Protein AF-A0A4Y9ZVP7-F1 (afdb_monomer)

Structure (mmCIF, N/CA/C/O backbone):
data_AF-A0A4Y9ZVP7-F1
#
_entry.id   AF-A0A4Y9ZVP7-F1
#
loop_
_atom_site.group_PDB
_atom_site.id
_atom_site.type_symbol
_atom_site.label_atom_id
_atom_site.label_alt_id
_atom_site.label_comp_id
_atom_site.label_asym_id
_atom_site.label_entity_id
_atom_site.label_seq_id
_atom_site.pdbx_PDB_ins_code
_atom_site.Cartn_x
_atom_site.Cartn_y
_atom_site.Cartn_z
_atom_site.occupancy
_atom_site.B_iso_or_equiv
_atom_site.auth_seq_id
_atom_site.auth_comp_id
_atom_site.auth_asym_id
_atom_site.auth_atom_id
_atom_site.pdbx_PDB_model_num
ATOM 1 N N . MET A 1 1 ? 9.082 32.407 12.710 1.00 36.84 1 MET A N 1
ATOM 2 C CA . MET A 1 1 ? 9.724 31.891 11.484 1.00 36.84 1 MET A CA 1
ATOM 3 C C . MET A 1 1 ? 9.301 30.441 11.323 1.00 36.84 1 MET A C 1
ATOM 5 O O . MET A 1 1 ? 9.950 29.566 11.875 1.00 36.84 1 MET A O 1
ATOM 9 N N . ALA A 1 2 ? 8.145 30.217 10.692 1.00 35.19 2 ALA A N 1
ATOM 10 C CA . ALA A 1 2 ? 7.626 28.881 10.414 1.00 35.19 2 ALA A CA 1
ATOM 11 C C . ALA A 1 2 ? 8.332 28.326 9.170 1.00 35.19 2 ALA A C 1
ATOM 13 O O . ALA A 1 2 ? 8.502 29.028 8.174 1.00 35.19 2 ALA A O 1
ATOM 14 N N . THR A 1 3 ? 8.835 27.111 9.306 1.00 39.81 3 THR A N 1
ATOM 15 C CA . THR A 1 3 ? 9.887 26.501 8.500 1.00 39.81 3 THR A CA 1
ATOM 16 C C . THR A 1 3 ? 9.389 26.115 7.105 1.00 39.81 3 THR A C 1
ATOM 18 O O . THR A 1 3 ? 8.354 25.470 6.971 1.00 39.81 3 THR A O 1
ATOM 21 N N . LEU A 1 4 ? 10.182 26.430 6.076 1.00 36.28 4 LEU A N 1
ATOM 22 C CA . LEU A 1 4 ? 10.027 26.053 4.657 1.00 36.28 4 LEU A CA 1
ATOM 23 C C . LEU A 1 4 ? 9.957 24.528 4.381 1.00 36.28 4 LEU A C 1
ATOM 25 O O . LEU A 1 4 ? 9.963 24.115 3.228 1.00 36.28 4 LEU A O 1
ATOM 29 N N . LEU A 1 5 ? 9.892 23.685 5.415 1.00 39.38 5 LEU A N 1
ATOM 30 C CA . LEU A 1 5 ? 9.916 22.223 5.308 1.00 39.38 5 LEU A CA 1
ATOM 31 C C . LEU A 1 5 ? 8.523 21.579 5.211 1.00 39.38 5 LEU A C 1
ATOM 33 O O . LEU A 1 5 ? 8.430 20.444 4.761 1.00 39.38 5 LEU A O 1
ATOM 37 N N . ASN A 1 6 ? 7.441 22.294 5.544 1.00 40.91 6 ASN A N 1
ATOM 38 C CA . ASN A 1 6 ? 6.077 21.743 5.448 1.00 40.91 6 ASN A CA 1
ATOM 39 C C . ASN A 1 6 ? 5.524 21.664 4.011 1.00 40.91 6 ASN A C 1
ATOM 41 O O . ASN A 1 6 ? 4.442 21.125 3.815 1.00 40.91 6 ASN A O 1
ATOM 45 N N . PHE A 1 7 ? 6.244 22.186 3.013 1.00 40.81 7 PHE A N 1
ATOM 46 C CA . PHE A 1 7 ? 5.810 22.190 1.608 1.00 40.81 7 PHE A CA 1
ATOM 47 C C . PHE A 1 7 ? 6.447 21.079 0.753 1.00 40.81 7 PHE A C 1
ATOM 49 O O . PHE A 1 7 ? 6.159 21.001 -0.435 1.00 40.81 7 PHE A O 1
ATOM 56 N N . LEU A 1 8 ? 7.316 20.232 1.323 1.00 49.78 8 LEU A N 1
ATOM 57 C CA . LEU A 1 8 ? 8.067 19.211 0.568 1.00 49.78 8 LEU A CA 1
ATOM 58 C C . LEU A 1 8 ? 7.597 17.771 0.804 1.00 49.78 8 LEU A C 1
ATOM 60 O O . LEU A 1 8 ? 8.066 16.861 0.124 1.00 49.78 8 LEU A O 1
ATOM 64 N N . THR A 1 9 ? 6.688 17.536 1.748 1.00 57.91 9 THR A N 1
ATOM 65 C CA . THR A 1 9 ? 6.109 16.206 1.961 1.00 57.91 9 THR A CA 1
ATOM 66 C C . THR A 1 9 ? 4.795 16.101 1.196 1.00 57.91 9 THR A C 1
ATOM 68 O O . THR A 1 9 ? 3.891 16.886 1.495 1.00 57.91 9 THR A O 1
ATOM 71 N N . PRO A 1 10 ? 4.659 15.147 0.254 1.00 70.44 10 PRO A N 1
ATOM 72 C CA . PRO A 1 10 ? 3.378 14.869 -0.375 1.00 70.44 10 PRO A CA 1
ATOM 73 C C . PRO A 1 10 ? 2.322 14.609 0.696 1.00 70.44 10 PRO A C 1
ATOM 75 O O . PRO A 1 10 ? 2.587 13.935 1.698 1.00 70.44 10 PRO A O 1
ATOM 78 N N . SER A 1 11 ? 1.125 15.130 0.473 1.00 84.62 11 SER A N 1
ATOM 79 C CA . SER A 1 11 ? -0.034 14.802 1.288 1.00 84.62 11 SER A CA 1
ATOM 80 C C . SER A 1 11 ? -0.307 13.296 1.251 1.00 84.62 11 SER A C 1
ATOM 82 O O . SER A 1 11 ? 0.066 12.578 0.317 1.00 84.62 11 SER A O 1
ATOM 84 N N . LEU A 1 12 ? -1.010 12.801 2.268 1.00 84.38 12 LEU A N 1
ATOM 85 C CA . LEU A 1 12 ? -1.449 11.409 2.313 1.00 84.38 12 LEU A CA 1
ATOM 86 C C . LEU A 1 12 ? -2.227 11.013 1.044 1.00 84.38 12 LEU A C 1
ATOM 88 O O . LEU A 1 12 ? -1.983 9.946 0.483 1.00 84.38 12 LEU A O 1
ATOM 92 N N . GLN A 1 13 ? -3.106 11.894 0.558 1.00 86.12 13 GLN A N 1
ATOM 93 C CA . GLN A 1 13 ? -3.912 11.628 -0.633 1.00 86.12 13 GLN A CA 1
ATOM 94 C C . GLN A 1 13 ? -3.065 11.518 -1.903 1.00 86.12 13 GLN A C 1
ATOM 96 O O . GLN A 1 13 ? -3.337 10.674 -2.761 1.00 86.12 13 GLN A O 1
ATOM 101 N N . GLU A 1 14 ? -2.027 12.345 -2.032 1.00 86.69 14 GLU A N 1
ATOM 102 C CA . GLU A 1 14 ? -1.085 12.259 -3.149 1.00 86.69 14 GLU A CA 1
ATOM 103 C C . GLU A 1 14 ? -0.312 10.939 -3.111 1.00 86.69 14 GLU A C 1
ATOM 105 O O . GLU A 1 14 ? -0.176 10.284 -4.144 1.00 86.69 14 GLU A O 1
ATOM 110 N N . ASN A 1 15 ? 0.116 10.492 -1.926 1.00 90.31 15 ASN A N 1
ATOM 111 C CA . ASN A 1 15 ? 0.791 9.204 -1.767 1.00 90.31 15 ASN A CA 1
ATOM 112 C C . ASN A 1 15 ? -0.121 8.017 -2.101 1.00 90.31 15 ASN A C 1
ATOM 114 O O . ASN A 1 15 ? 0.313 7.109 -2.808 1.00 90.31 15 ASN A O 1
ATOM 118 N N . LEU A 1 16 ? -1.383 8.028 -1.658 1.00 91.06 16 LEU A N 1
ATOM 119 C CA . LEU A 1 16 ? -2.369 6.998 -2.010 1.00 91.06 16 LEU A CA 1
ATOM 120 C C . LEU A 1 16 ? -2.634 6.971 -3.523 1.00 91.06 16 LEU A C 1
ATOM 122 O O . LEU A 1 16 ? -2.616 5.905 -4.141 1.00 91.06 16 LEU A O 1
ATOM 126 N N . SER A 1 17 ? -2.805 8.143 -4.139 1.00 90.88 17 SER A N 1
ATOM 127 C CA . SER A 1 17 ? -3.043 8.272 -5.583 1.00 90.88 17 SER A CA 1
ATOM 128 C C . SER A 1 17 ? -1.855 7.760 -6.399 1.00 90.88 17 SER A C 1
ATOM 130 O O . SER A 1 17 ? -2.027 6.971 -7.332 1.00 90.88 17 SER A O 1
ATOM 132 N N . LEU A 1 18 ? -0.638 8.154 -6.014 1.00 92.38 18 LEU A N 1
ATOM 133 C CA . LEU A 1 18 ? 0.590 7.677 -6.637 1.00 92.38 18 LEU A CA 1
ATOM 134 C C . LEU A 1 18 ? 0.753 6.166 -6.460 1.00 92.38 18 LEU A C 1
ATOM 136 O O . LEU A 1 18 ? 1.080 5.470 -7.420 1.00 92.38 18 LEU A O 1
ATOM 140 N N . LEU A 1 19 ? 0.513 5.645 -5.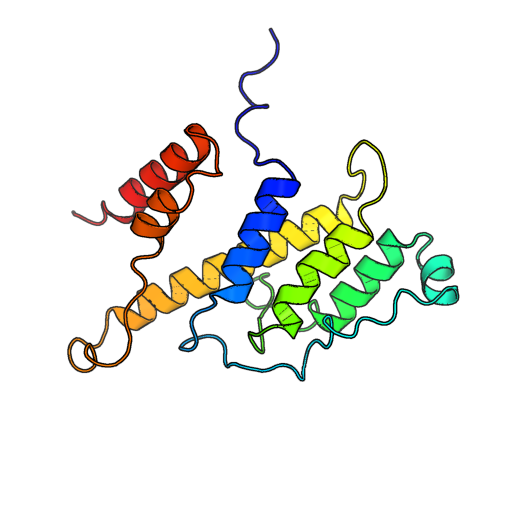257 1.00 95.31 19 LEU A N 1
ATOM 141 C CA . LEU A 1 19 ? 0.620 4.217 -4.992 1.00 95.31 19 LEU A CA 1
ATOM 142 C C . LEU A 1 19 ? -0.351 3.426 -5.874 1.00 95.31 19 LEU A C 1
ATOM 144 O O . LEU A 1 19 ? 0.058 2.470 -6.533 1.00 95.31 19 LEU A O 1
ATOM 148 N N . LYS A 1 20 ? -1.611 3.864 -5.964 1.00 95.94 20 LYS A N 1
ATOM 149 C CA . LYS A 1 20 ? -2.622 3.242 -6.830 1.00 95.94 20 LYS A CA 1
ATOM 150 C C . LYS A 1 20 ? -2.189 3.236 -8.292 1.00 95.94 20 LYS A C 1
ATOM 152 O O . LYS A 1 20 ? -2.337 2.214 -8.969 1.00 95.94 20 LYS A O 1
ATOM 157 N N . TYR A 1 21 ? -1.624 4.346 -8.768 1.00 93.62 21 TYR A N 1
ATOM 158 C CA . TYR A 1 21 ? -1.081 4.449 -10.120 1.00 93.62 21 TYR A CA 1
ATOM 159 C C . TYR A 1 21 ? 0.066 3.457 -10.351 1.00 93.62 21 TYR A C 1
ATOM 161 O O . TYR A 1 21 ? 0.018 2.693 -11.316 1.00 93.62 21 TYR A O 1
ATOM 169 N N . LEU A 1 22 ? 1.063 3.416 -9.461 1.00 94.50 22 LEU A N 1
ATOM 170 C CA . LEU A 1 22 ? 2.221 2.532 -9.605 1.00 94.50 22 LEU A CA 1
ATOM 171 C C . LEU A 1 22 ? 1.820 1.052 -9.577 1.00 94.50 22 LEU A C 1
ATOM 173 O O . LEU A 1 22 ? 2.236 0.299 -10.455 1.00 94.50 22 LEU A O 1
ATOM 177 N N . LEU A 1 23 ? 0.975 0.641 -8.624 1.00 95.69 23 LEU A N 1
ATOM 178 C CA . LEU A 1 23 ? 0.519 -0.750 -8.508 1.00 95.69 23 LEU A CA 1
ATOM 179 C C . LEU A 1 23 ? -0.295 -1.208 -9.726 1.00 95.69 23 LEU A C 1
ATOM 181 O O . LEU A 1 23 ? -0.201 -2.366 -10.129 1.00 95.69 23 LEU A O 1
ATOM 185 N N . SER A 1 24 ? -1.046 -0.296 -10.349 1.00 93.75 24 SER A N 1
ATOM 186 C CA . SER A 1 24 ? -1.830 -0.586 -11.559 1.00 93.75 24 SER A CA 1
ATOM 187 C C . SER A 1 24 ? -0.985 -0.683 -12.832 1.00 93.75 24 SER A C 1
ATOM 189 O O . SER A 1 24 ? -1.486 -1.147 -13.853 1.00 93.75 24 SER A O 1
ATOM 191 N N . ASN A 1 25 ? 0.271 -0.232 -12.788 1.00 92.94 25 ASN A N 1
ATOM 192 C CA . ASN A 1 25 ? 1.152 -0.134 -13.953 1.00 92.94 25 ASN A CA 1
ATOM 193 C C . ASN A 1 25 ? 2.470 -0.899 -13.771 1.00 92.94 25 ASN A C 1
ATOM 195 O O . ASN A 1 25 ? 3.436 -0.627 -14.487 1.00 92.94 25 ASN A O 1
ATOM 199 N N . LEU A 1 26 ? 2.536 -1.842 -12.822 1.00 90.75 26 LEU A N 1
ATOM 200 C CA . LEU A 1 26 ? 3.758 -2.603 -12.581 1.00 90.75 26 LEU A CA 1
ATOM 201 C C . LEU A 1 26 ? 4.240 -3.297 -13.877 1.00 90.75 26 LEU A C 1
ATOM 203 O O . LEU A 1 26 ? 3.447 -3.867 -14.629 1.00 90.75 26 LEU A O 1
ATOM 207 N N . PRO A 1 27 ? 5.549 -3.301 -14.170 1.00 89.00 27 PRO A N 1
ATOM 208 C CA . PRO A 1 27 ? 6.089 -3.964 -15.351 1.00 89.00 27 PRO A CA 1
ATOM 209 C C . PRO A 1 27 ? 5.824 -5.479 -15.344 1.00 89.00 27 PRO A C 1
ATOM 211 O O . PRO A 1 27 ? 6.323 -6.206 -14.482 1.00 89.00 27 PRO A O 1
ATOM 214 N N . LEU A 1 28 ? 5.106 -5.976 -16.360 1.00 88.25 28 LEU A N 1
ATOM 215 C CA . LEU A 1 28 ? 4.832 -7.413 -16.562 1.00 88.25 28 LEU A CA 1
ATOM 216 C C . LEU A 1 28 ? 6.101 -8.263 -16.725 1.00 88.25 28 LEU A C 1
ATOM 218 O O . LEU A 1 28 ? 6.069 -9.471 -16.512 1.00 88.25 28 LEU A O 1
ATOM 222 N N . SER A 1 29 ? 7.216 -7.637 -17.104 1.00 85.94 29 SER A N 1
ATOM 223 C CA . SER A 1 29 ? 8.527 -8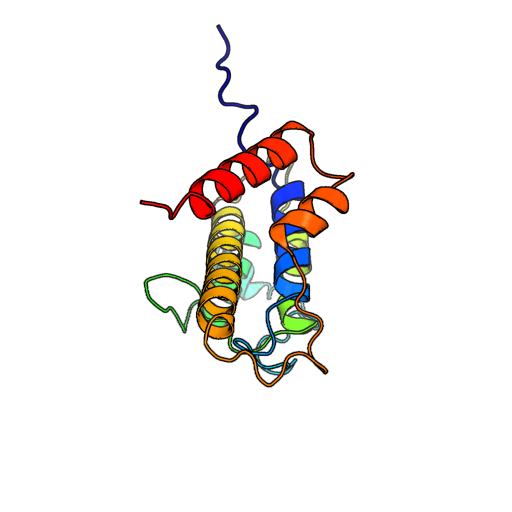.280 -17.209 1.00 85.94 29 SER A CA 1
ATOM 224 C C . SER A 1 29 ? 9.147 -8.631 -15.853 1.00 85.94 29 SER A C 1
ATOM 226 O O . SER A 1 29 ? 10.073 -9.438 -15.811 1.00 85.94 29 SER A O 1
ATOM 228 N N . VAL A 1 30 ? 8.667 -8.028 -14.761 1.00 88.31 30 VAL A N 1
ATOM 229 C CA . VAL A 1 30 ? 9.197 -8.231 -13.404 1.00 88.31 30 VAL A CA 1
ATOM 230 C C . VAL A 1 30 ? 8.166 -8.902 -12.506 1.00 88.31 30 VAL A C 1
ATOM 232 O O . VAL A 1 30 ? 8.511 -9.836 -11.787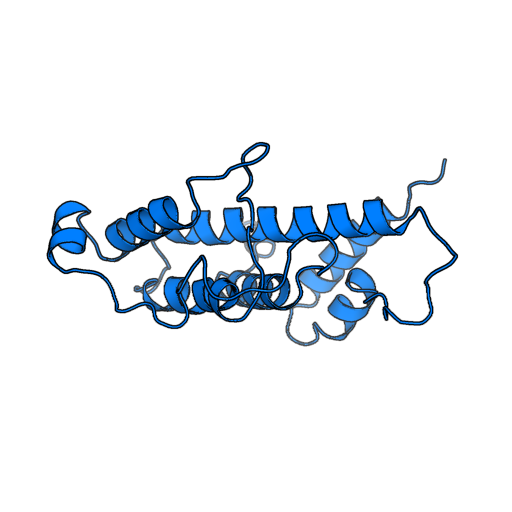 1.00 88.31 30 VAL A O 1
ATOM 235 N N . VAL A 1 31 ? 6.909 -8.451 -12.559 1.00 91.00 31 VAL A N 1
ATOM 236 C CA . VAL A 1 31 ? 5.821 -8.977 -11.727 1.00 91.00 31 VAL A CA 1
ATOM 237 C C . VAL A 1 31 ? 4.748 -9.589 -12.630 1.00 91.00 31 VAL A C 1
ATOM 239 O O . VAL A 1 31 ? 4.184 -8.874 -13.463 1.00 91.00 31 VAL A O 1
ATOM 242 N N . PRO A 1 32 ? 4.432 -10.888 -12.493 1.00 91.88 32 PRO A N 1
ATOM 243 C CA . PRO A 1 32 ? 3.435 -11.537 -13.336 1.00 91.88 32 PRO A CA 1
ATOM 244 C C . PRO A 1 32 ? 2.024 -11.023 -13.029 1.00 91.88 32 PRO A C 1
ATOM 246 O O . PRO A 1 32 ? 1.713 -10.664 -11.896 1.00 91.88 32 PRO A O 1
ATOM 249 N N . ASN A 1 33 ? 1.144 -11.016 -14.030 1.00 90.19 33 ASN A N 1
ATOM 250 C CA . ASN A 1 33 ? -0.268 -10.690 -13.822 1.00 90.19 33 ASN A CA 1
ATOM 251 C C . ASN A 1 33 ? -0.989 -11.814 -13.056 1.00 90.19 33 ASN A C 1
ATOM 253 O O . ASN A 1 33 ? -0.806 -12.992 -13.373 1.00 90.19 33 ASN A O 1
ATOM 257 N N . GLY A 1 34 ? -1.835 -11.453 -12.095 1.00 84.62 34 GLY A N 1
ATOM 258 C CA . GLY A 1 34 ? -2.574 -12.380 -11.248 1.00 84.62 34 GLY A CA 1
ATOM 259 C C . GLY A 1 34 ? -3.640 -11.696 -10.385 1.00 84.62 34 GLY A C 1
ATOM 260 O O . GLY A 1 34 ? -3.784 -10.476 -10.359 1.00 84.62 34 GLY A O 1
ATOM 261 N N . ALA A 1 35 ? -4.449 -12.507 -9.708 1.00 78.81 35 ALA A N 1
ATOM 262 C CA . ALA A 1 35 ? -5.494 -12.024 -8.799 1.00 78.81 35 ALA A CA 1
ATOM 263 C C . ALA A 1 35 ? -5.820 -13.025 -7.675 1.00 78.81 35 ALA A C 1
ATOM 265 O O . ALA A 1 35 ? -6.891 -12.950 -7.076 1.00 78.81 35 ALA A O 1
ATOM 266 N N . LYS A 1 36 ? -4.949 -14.014 -7.444 1.00 84.31 36 LYS A N 1
ATOM 267 C CA . LYS A 1 36 ? -5.239 -15.163 -6.570 1.00 84.31 36 LYS A CA 1
ATOM 268 C C . LYS A 1 36 ? -4.495 -15.119 -5.241 1.00 84.31 36 LYS A C 1
ATOM 270 O O . LYS A 1 36 ? -4.845 -15.878 -4.346 1.00 84.31 36 LYS A O 1
ATOM 275 N N . ILE A 1 37 ? -3.451 -14.304 -5.131 1.00 88.25 37 ILE A N 1
ATOM 276 C CA . ILE A 1 37 ? -2.548 -14.306 -3.979 1.00 88.25 37 ILE A CA 1
ATOM 277 C C . ILE A 1 37 ? -3.076 -13.392 -2.877 1.00 88.25 37 ILE A C 1
ATOM 279 O O . ILE A 1 37 ? -3.045 -13.777 -1.712 1.00 88.25 37 ILE A O 1
ATOM 283 N N . TYR A 1 38 ? -3.532 -12.189 -3.232 1.00 89.50 38 TYR A N 1
ATOM 284 C CA . TYR A 1 38 ? -3.795 -11.142 -2.239 1.00 89.50 38 TYR A CA 1
ATOM 285 C C . TYR A 1 38 ? -5.265 -10.975 -1.846 1.00 89.50 38 TYR A C 1
ATOM 287 O O . TYR A 1 38 ? -5.556 -10.553 -0.736 1.00 89.50 38 TYR A O 1
ATOM 295 N N . CYS A 1 39 ? -6.197 -11.258 -2.754 1.00 88.69 39 CYS A N 1
ATOM 296 C CA . CYS A 1 39 ? -7.649 -11.144 -2.563 1.00 88.69 39 CYS A CA 1
ATOM 297 C C . CYS A 1 39 ? -8.206 -9.814 -1.983 1.00 88.69 39 CYS A C 1
ATOM 299 O O . CYS A 1 39 ? -9.391 -9.769 -1.666 1.00 88.69 39 CYS A O 1
ATOM 301 N N . PHE A 1 40 ? -7.451 -8.702 -1.915 1.00 93.75 40 PHE A N 1
ATOM 302 C CA . PHE A 1 40 ? -7.953 -7.417 -1.373 1.00 93.75 40 PHE A CA 1
ATOM 303 C C . PHE A 1 40 ? -9.198 -6.861 -2.088 1.00 93.75 40 PHE A C 1
ATOM 305 O O . PHE A 1 40 ? -10.008 -6.170 -1.478 1.00 93.75 40 PHE A O 1
ATOM 312 N N . HIS A 1 41 ? -9.406 -7.189 -3.365 1.00 89.25 41 HIS A N 1
ATOM 313 C CA . HIS A 1 41 ? -10.621 -6.814 -4.104 1.00 89.25 41 HIS A CA 1
ATOM 314 C C . HIS A 1 41 ? -11.911 -7.433 -3.523 1.00 89.25 41 HIS A C 1
ATOM 316 O O . HIS A 1 41 ? -13.008 -6.959 -3.810 1.00 89.25 41 HIS A O 1
ATOM 322 N N . GLN A 1 42 ? -11.776 -8.484 -2.712 1.00 90.56 42 GLN A N 1
ATOM 323 C CA . GLN A 1 42 ? -12.842 -9.163 -1.976 1.00 90.56 42 GLN A CA 1
ATOM 324 C C . GLN A 1 42 ? -12.635 -9.050 -0.460 1.00 90.56 42 GLN A C 1
ATOM 326 O O . GLN A 1 42 ? -13.148 -9.883 0.282 1.00 90.56 42 GLN A O 1
ATOM 331 N N . PHE A 1 43 ? -11.870 -8.055 0.010 1.00 92.94 43 PHE A N 1
ATOM 332 C CA . PHE A 1 43 ? -11.563 -7.905 1.430 1.00 92.94 43 PHE A CA 1
ATOM 333 C C . PHE A 1 43 ? -12.866 -7.812 2.247 1.00 92.94 43 PHE A C 1
ATOM 335 O O . PHE A 1 43 ? -13.612 -6.840 2.077 1.00 92.94 43 PHE A O 1
ATOM 342 N N . PRO A 1 44 ? -13.166 -8.809 3.103 1.00 91.50 44 PRO A N 1
ATOM 343 C CA . PRO A 1 44 ? -14.486 -8.948 3.721 1.00 91.50 44 PRO A CA 1
ATOM 344 C C . PRO A 1 44 ? -14.747 -7.899 4.805 1.00 91.50 44 PRO A C 1
ATOM 346 O O . PRO A 1 44 ? -15.890 -7.705 5.209 1.00 91.50 44 PRO A O 1
ATOM 349 N N . GLY A 1 45 ? -13.699 -7.211 5.253 1.00 93.00 45 GLY A N 1
ATOM 350 C CA . GLY A 1 45 ? -13.713 -6.382 6.445 1.00 93.00 45 GLY A CA 1
ATOM 351 C C . GLY A 1 45 ? -12.751 -6.938 7.489 1.00 93.00 45 GLY A C 1
ATOM 352 O O . GLY A 1 45 ? -12.062 -7.924 7.234 1.00 93.00 45 GLY A O 1
ATOM 353 N N . LEU A 1 46 ? -12.695 -6.284 8.644 1.00 94.44 46 LEU A N 1
ATOM 354 C CA . LEU A 1 46 ? -11.941 -6.767 9.795 1.00 94.44 46 LEU A CA 1
ATOM 355 C C . LEU A 1 46 ? -12.864 -7.561 10.716 1.00 94.44 46 LEU A C 1
ATOM 357 O O . LEU A 1 46 ? -14.010 -7.169 10.942 1.00 94.44 46 LEU A O 1
ATOM 361 N N . ASP A 1 47 ? -12.354 -8.673 11.232 1.00 94.56 47 ASP A N 1
ATOM 362 C CA . ASP A 1 47 ? -13.047 -9.467 12.240 1.00 94.56 47 ASP A CA 1
ATOM 363 C C . ASP A 1 47 ? -13.063 -8.738 13.596 1.00 94.56 47 ASP A C 1
ATOM 365 O O . ASP A 1 47 ? -12.084 -8.094 13.973 1.00 94.56 47 ASP A O 1
ATOM 369 N N . ALA A 1 48 ? -14.176 -8.820 14.328 1.00 95.56 48 ALA A N 1
ATOM 370 C CA . ALA A 1 48 ? -14.349 -8.084 15.579 1.00 95.56 48 ALA A CA 1
ATOM 371 C C . ALA A 1 48 ? -13.411 -8.572 16.697 1.00 95.56 48 ALA A C 1
ATOM 373 O O . ALA A 1 48 ? -12.913 -7.741 17.457 1.00 95.56 48 ALA A O 1
ATOM 374 N N . GLU A 1 49 ? -13.133 -9.878 16.772 1.00 96.19 49 GLU A N 1
ATOM 375 C CA . GLU A 1 49 ? -12.178 -10.433 17.739 1.00 96.19 49 GLU A CA 1
ATOM 376 C C . GLU A 1 49 ? -10.763 -9.966 17.387 1.00 96.19 49 GLU A C 1
ATOM 378 O O . GLU A 1 49 ? -10.018 -9.522 18.255 1.00 96.19 49 GLU A O 1
ATOM 383 N N . LEU A 1 50 ? -10.421 -9.933 16.093 1.00 94.31 50 LEU A N 1
ATOM 384 C CA . LEU A 1 50 ? -9.129 -9.408 15.642 1.00 94.31 50 LEU A CA 1
ATOM 385 C C . LEU A 1 50 ? -8.951 -7.920 15.991 1.00 94.31 50 LEU A C 1
ATOM 387 O O . LEU A 1 50 ? -7.855 -7.499 16.370 1.00 94.31 50 LEU A O 1
ATOM 391 N N . VAL A 1 51 ? -10.012 -7.118 15.861 1.00 94.81 51 VAL A N 1
ATOM 392 C CA . VAL A 1 51 ? -10.023 -5.700 16.259 1.00 94.81 51 VAL A CA 1
ATOM 393 C C . VAL A 1 51 ? -9.808 -5.548 17.763 1.00 94.81 51 VAL A C 1
ATOM 395 O O . VAL A 1 51 ? -9.029 -4.682 18.166 1.00 94.81 51 VAL A O 1
ATOM 398 N N . GLU A 1 52 ? -10.449 -6.383 18.580 1.00 94.94 52 GLU A N 1
ATOM 399 C CA . GLU A 1 52 ? -10.271 -6.400 20.035 1.00 94.94 52 GLU A CA 1
ATOM 400 C C . GLU A 1 52 ? -8.837 -6.798 20.421 1.00 94.94 52 GLU A C 1
ATOM 402 O O . GLU A 1 52 ? -8.166 -6.049 21.135 1.00 94.94 52 GLU A O 1
ATOM 407 N N . ASP A 1 53 ? -8.324 -7.896 19.861 1.00 96.44 53 ASP A N 1
ATOM 408 C CA . ASP A 1 53 ? -6.980 -8.425 20.126 1.00 96.44 53 ASP A CA 1
ATOM 409 C C . ASP A 1 53 ? -5.865 -7.440 19.744 1.00 96.44 53 ASP A C 1
ATOM 411 O O . ASP A 1 53 ? -4.818 -7.376 20.394 1.00 96.44 53 ASP A O 1
ATOM 415 N N . ASN A 1 54 ? -6.082 -6.647 18.691 1.00 91.81 54 ASN A N 1
ATOM 416 C CA . ASN A 1 54 ? -5.125 -5.644 18.216 1.00 91.81 54 ASN A CA 1
ATOM 417 C C . ASN A 1 54 ? -5.448 -4.221 18.710 1.00 91.81 54 ASN A C 1
ATOM 419 O O . ASN A 1 54 ? -4.775 -3.259 18.323 1.00 91.81 54 ASN A O 1
ATOM 423 N N . GLY A 1 55 ? -6.475 -4.070 19.551 1.00 90.38 55 GLY A N 1
ATOM 424 C CA . GLY A 1 55 ? -6.878 -2.826 20.208 1.00 90.38 55 GLY A CA 1
ATOM 425 C C . GLY A 1 55 ? -7.453 -1.732 19.299 1.00 90.38 55 GLY A C 1
ATOM 426 O O . GLY A 1 55 ? -7.776 -0.653 19.794 1.00 90.38 55 GLY A O 1
ATOM 427 N N . SER A 1 56 ? -7.549 -1.953 17.983 1.00 90.56 56 SER A N 1
ATOM 428 C CA . SER A 1 56 ? -8.133 -1.016 17.011 1.00 90.56 56 SER A CA 1
ATOM 429 C C . SER A 1 56 ? -8.297 -1.655 15.628 1.00 90.56 56 SER A C 1
ATOM 431 O O . SER A 1 56 ? -7.571 -2.584 15.275 1.00 90.56 56 SER A O 1
ATOM 433 N N . GLU A 1 57 ? -9.174 -1.088 14.790 1.00 91.75 57 GLU A N 1
ATOM 434 C CA . GLU A 1 57 ? -9.283 -1.457 13.365 1.00 91.75 57 GLU A CA 1
ATOM 435 C C . GLU A 1 57 ? -7.952 -1.271 12.626 1.00 91.75 57 GLU A C 1
ATOM 437 O O . GLU A 1 57 ? -7.552 -2.063 11.780 1.00 91.75 57 GLU A O 1
ATOM 442 N N . MET A 1 58 ? -7.215 -0.237 13.009 1.00 90.00 58 MET A N 1
ATOM 443 C CA . MET A 1 58 ? -5.911 0.102 12.464 1.00 90.00 58 MET A CA 1
ATOM 444 C C . MET A 1 58 ? -4.844 -0.947 12.802 1.00 90.00 58 MET A C 1
ATOM 446 O O . MET A 1 58 ? -4.070 -1.349 11.933 1.00 90.00 58 MET A O 1
ATOM 450 N N . GLY A 1 59 ? -4.820 -1.408 14.054 1.00 91.62 59 GLY A N 1
ATOM 451 C CA . GLY A 1 59 ? -3.957 -2.497 14.508 1.00 91.62 59 GLY A CA 1
ATOM 452 C C . GLY A 1 59 ? -4.312 -3.822 13.835 1.00 91.62 59 GLY A C 1
ATOM 453 O O . GLY A 1 59 ? -3.418 -4.520 13.357 1.00 91.62 59 GLY A O 1
ATOM 454 N N . ALA A 1 60 ? -5.606 -4.127 13.719 1.00 94.38 60 ALA A N 1
ATOM 455 C CA . ALA A 1 60 ? -6.088 -5.323 13.035 1.00 94.38 60 ALA A CA 1
ATOM 456 C C . ALA A 1 60 ? -5.740 -5.314 11.539 1.00 94.38 60 ALA A C 1
ATOM 458 O O . ALA A 1 60 ? -5.232 -6.307 11.023 1.00 94.38 60 ALA A O 1
ATOM 459 N N . LEU A 1 61 ? -5.904 -4.183 10.842 1.00 95.38 61 LEU A N 1
ATOM 460 C CA . LEU A 1 61 ? -5.466 -4.078 9.450 1.00 95.38 61 LEU A CA 1
ATOM 461 C C . LEU A 1 61 ? -3.943 -4.197 9.322 1.00 95.38 61 LEU A C 1
ATOM 463 O O . LEU A 1 61 ? -3.462 -4.857 8.406 1.00 95.38 61 LEU A O 1
ATOM 467 N N . ASN A 1 62 ? -3.168 -3.600 10.231 1.00 94.62 62 ASN A N 1
ATOM 468 C CA . ASN A 1 62 ? -1.716 -3.784 10.243 1.00 94.62 62 ASN A CA 1
ATOM 469 C C . ASN A 1 62 ? -1.335 -5.271 10.366 1.00 94.62 62 ASN A C 1
ATOM 471 O O . ASN A 1 62 ? -0.426 -5.719 9.668 1.00 94.62 62 ASN A O 1
ATOM 475 N N . HIS A 1 63 ? -2.041 -6.033 11.207 1.00 95.12 63 HIS A N 1
ATOM 476 C CA . HIS A 1 63 ? -1.855 -7.479 11.317 1.00 95.12 63 HIS A CA 1
ATOM 477 C C . HIS A 1 63 ? -2.161 -8.198 9.994 1.00 95.12 63 HIS A C 1
ATOM 479 O O . HIS A 1 63 ? -1.320 -8.947 9.499 1.00 95.12 63 HIS A O 1
ATOM 485 N N . GLU A 1 64 ? -3.315 -7.929 9.378 1.00 95.81 64 GLU A N 1
ATOM 486 C CA . GLU A 1 64 ? -3.697 -8.509 8.080 1.00 95.81 64 GLU A CA 1
ATOM 487 C C . GLU A 1 64 ? -2.674 -8.202 6.975 1.00 95.81 64 GLU A C 1
ATOM 489 O O . GLU A 1 64 ? -2.256 -9.089 6.228 1.00 95.81 64 GLU A O 1
ATOM 494 N N . LEU A 1 65 ? -2.202 -6.955 6.890 1.00 95.75 65 LEU A N 1
ATOM 495 C CA . LEU A 1 65 ? -1.179 -6.559 5.920 1.00 95.75 65 LEU A CA 1
ATOM 496 C C . LEU A 1 65 ? 0.142 -7.301 6.158 1.00 95.75 65 LEU A C 1
ATOM 498 O O . LEU A 1 65 ? 0.759 -7.761 5.196 1.00 95.75 65 LEU A O 1
ATOM 502 N N . GLU A 1 66 ? 0.555 -7.500 7.410 1.00 95.31 66 GLU A N 1
ATOM 503 C CA . GLU A 1 66 ? 1.747 -8.293 7.731 1.00 95.31 66 GLU A CA 1
ATOM 504 C C . GLU A 1 66 ? 1.571 -9.764 7.315 1.00 95.31 66 GLU A C 1
ATOM 506 O O . GLU A 1 66 ? 2.469 -10.362 6.717 1.00 95.31 66 GLU A O 1
ATOM 511 N N . VAL A 1 67 ? 0.386 -10.340 7.539 1.00 93.69 67 VAL A N 1
ATOM 512 C CA . VAL A 1 67 ? 0.061 -11.714 7.131 1.00 93.69 67 VAL A CA 1
ATOM 513 C C . VAL A 1 67 ? 0.105 -11.883 5.611 1.00 93.69 67 VAL A C 1
ATOM 515 O O . VAL A 1 67 ? 0.628 -12.896 5.130 1.00 93.69 67 VAL A O 1
ATOM 518 N N . ILE A 1 68 ? -0.432 -10.919 4.859 1.00 93.75 68 ILE A N 1
ATOM 519 C CA . ILE A 1 68 ? -0.610 -11.008 3.403 1.00 93.75 68 ILE A CA 1
ATOM 520 C C . ILE A 1 68 ? 0.654 -10.578 2.633 1.00 93.75 68 ILE A C 1
ATOM 522 O O . ILE A 1 68 ? 1.026 -11.220 1.641 1.00 93.75 68 ILE A O 1
ATOM 526 N N . LEU A 1 69 ? 1.310 -9.501 3.076 1.00 94.44 69 LEU A N 1
ATOM 527 C CA . LEU A 1 69 ? 2.407 -8.816 2.376 1.00 94.44 69 LEU A CA 1
ATOM 528 C C . LEU A 1 69 ? 3.745 -8.868 3.124 1.00 94.44 69 LEU A C 1
ATOM 530 O O . LEU A 1 69 ? 4.788 -8.739 2.489 1.00 94.44 69 LEU A O 1
ATOM 534 N N . GLY A 1 70 ? 3.741 -9.054 4.445 1.00 88.81 70 GLY A N 1
ATOM 535 C CA . GLY A 1 70 ? 4.949 -8.983 5.278 1.00 88.81 70 GLY A CA 1
ATOM 536 C C . GLY A 1 70 ? 5.866 -10.207 5.200 1.00 88.81 70 GLY A C 1
ATOM 537 O O . GLY A 1 70 ? 7.050 -10.099 5.517 1.00 88.81 70 GLY A O 1
ATOM 538 N N . ARG A 1 71 ? 5.354 -11.357 4.736 1.00 85.75 71 ARG A N 1
ATOM 539 C CA . ARG A 1 71 ? 6.086 -12.641 4.736 1.00 85.75 71 ARG A CA 1
ATOM 540 C C . ARG A 1 71 ? 7.322 -12.657 3.840 1.00 85.75 71 ARG A C 1
ATOM 542 O O . ARG A 1 71 ? 8.344 -13.214 4.227 1.00 85.75 71 ARG A O 1
ATOM 549 N N . ASP A 1 72 ? 7.214 -12.065 2.655 1.00 86.81 72 ASP A N 1
ATOM 550 C CA . ASP A 1 72 ? 8.262 -12.099 1.641 1.00 86.81 72 ASP A CA 1
ATOM 551 C C . ASP A 1 72 ? 8.868 -10.698 1.504 1.00 86.81 72 ASP A C 1
ATOM 553 O O . ASP A 1 72 ? 8.263 -9.793 0.920 1.00 86.81 72 ASP A O 1
ATOM 557 N N . ARG A 1 73 ? 10.075 -10.517 2.053 1.00 91.38 73 ARG A N 1
ATOM 558 C CA . ARG A 1 73 ? 10.858 -9.285 1.907 1.00 91.38 73 ARG A CA 1
ATOM 559 C C . ARG A 1 73 ? 12.199 -9.562 1.239 1.00 91.38 73 ARG A C 1
ATOM 561 O O . ARG A 1 73 ? 12.904 -10.490 1.624 1.00 91.38 73 ARG A O 1
ATOM 568 N N . ASP A 1 74 ? 12.569 -8.720 0.279 1.00 89.31 74 ASP A N 1
ATOM 569 C CA . ASP A 1 74 ? 13.888 -8.718 -0.357 1.00 89.31 74 ASP A CA 1
ATOM 570 C C . ASP A 1 74 ? 14.584 -7.398 -0.036 1.00 89.31 74 ASP A C 1
ATOM 572 O O . ASP A 1 74 ? 14.074 -6.319 -0.333 1.00 89.31 74 ASP A O 1
ATOM 576 N N . THR A 1 75 ? 15.740 -7.480 0.627 1.00 89.62 75 THR A N 1
ATOM 577 C CA . THR A 1 75 ? 16.523 -6.304 1.043 1.00 89.62 75 THR A CA 1
ATOM 578 C C . THR A 1 75 ? 15.676 -5.283 1.834 1.00 89.62 75 THR A C 1
ATOM 580 O O . THR A 1 75 ? 15.846 -4.073 1.735 1.00 89.62 75 THR A O 1
ATOM 583 N N . GLY A 1 76 ? 14.720 -5.782 2.628 1.00 89.31 76 GLY A N 1
ATOM 584 C CA . GLY A 1 76 ? 13.798 -4.973 3.437 1.00 89.31 76 GLY A CA 1
ATOM 585 C C . GLY A 1 76 ? 12.540 -4.474 2.710 1.00 89.31 76 GLY A C 1
ATOM 586 O O . GLY A 1 76 ? 11.602 -4.038 3.379 1.00 89.31 76 GLY A O 1
ATOM 587 N N . LEU A 1 77 ? 12.469 -4.592 1.381 1.00 94.19 77 LEU A N 1
ATOM 588 C CA . LEU A 1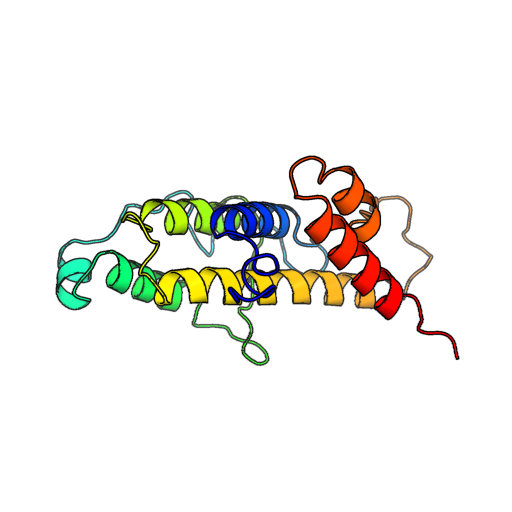 77 ? 11.311 -4.195 0.576 1.00 94.19 77 LEU A CA 1
ATOM 589 C C . LEU A 1 77 ? 10.297 -5.332 0.438 1.00 94.19 77 LEU A C 1
ATOM 591 O O . LEU A 1 77 ? 10.667 -6.504 0.419 1.00 94.19 77 LEU A O 1
ATOM 595 N N . ILE A 1 78 ? 9.019 -4.978 0.299 1.00 96.44 78 ILE A N 1
ATOM 596 C CA . ILE A 1 78 ? 7.940 -5.932 0.009 1.00 96.44 78 ILE A CA 1
ATOM 597 C C . ILE A 1 78 ? 8.167 -6.560 -1.372 1.00 96.44 78 ILE A C 1
ATOM 599 O O . ILE A 1 78 ? 8.426 -5.856 -2.349 1.00 96.44 78 ILE A O 1
ATOM 603 N N . VAL A 1 79 ? 8.017 -7.881 -1.471 1.00 95.31 79 VAL A N 1
ATOM 604 C CA . VAL A 1 79 ? 8.053 -8.595 -2.753 1.00 95.31 79 VAL A CA 1
ATOM 605 C C . VAL A 1 79 ? 6.634 -8.762 -3.300 1.00 95.31 79 VAL A C 1
ATOM 607 O O . VAL A 1 79 ? 5.817 -9.504 -2.750 1.00 95.31 79 VAL A O 1
ATOM 610 N N . PHE A 1 80 ? 6.331 -8.107 -4.427 1.00 95.50 80 PHE A N 1
ATOM 611 C CA . PHE A 1 80 ? 5.070 -8.338 -5.137 1.00 95.50 80 PHE A CA 1
ATOM 612 C C . PHE A 1 80 ? 5.129 -9.640 -5.938 1.00 95.50 80 PHE A C 1
ATOM 614 O O . PHE A 1 80 ? 5.926 -9.788 -6.862 1.00 95.50 80 PHE A O 1
ATOM 621 N N . ARG A 1 81 ? 4.267 -10.589 -5.573 1.00 94.00 81 ARG A N 1
ATOM 622 C CA . ARG A 1 81 ? 4.178 -11.924 -6.180 1.00 94.00 81 ARG A CA 1
ATOM 623 C C . ARG A 1 81 ? 3.287 -11.949 -7.419 1.00 94.00 81 ARG A C 1
ATOM 625 O O . ARG A 1 81 ? 3.493 -12.774 -8.302 1.00 94.00 81 ARG A O 1
ATOM 632 N N . GLU A 1 82 ? 2.320 -11.043 -7.488 1.00 93.38 82 GLU A N 1
ATOM 633 C CA . GLU A 1 82 ? 1.476 -10.806 -8.657 1.00 93.38 82 GLU A CA 1
ATOM 634 C C . GLU A 1 82 ? 1.094 -9.323 -8.740 1.00 93.38 82 GLU A C 1
ATOM 636 O O . GLU A 1 82 ? 1.057 -8.633 -7.723 1.00 93.38 82 GLU A O 1
ATOM 641 N N . GLN A 1 83 ? 0.800 -8.834 -9.941 1.00 93.06 83 GLN A N 1
ATOM 642 C CA . GLN A 1 83 ? 0.161 -7.540 -10.175 1.00 93.06 83 GLN A CA 1
ATOM 643 C C . GLN A 1 83 ? -1.276 -7.751 -10.637 1.00 93.06 83 GLN A C 1
ATOM 645 O O . GLN A 1 83 ? -1.593 -8.807 -11.175 1.00 93.06 83 GLN A O 1
ATOM 650 N N . GLY A 1 84 ? -2.125 -6.739 -10.490 1.00 91.44 84 GLY A N 1
ATOM 651 C CA . GLY A 1 84 ? -3.498 -6.783 -10.978 1.00 91.44 84 GLY A CA 1
ATOM 652 C C . GLY A 1 84 ? -4.483 -6.126 -10.016 1.00 91.44 84 GLY A C 1
ATOM 653 O O . GLY A 1 84 ? -4.076 -5.580 -8.986 1.00 91.44 84 GLY A O 1
ATOM 654 N N . PRO A 1 85 ? -5.794 -6.211 -10.314 1.00 91.56 85 PRO A N 1
ATOM 655 C CA . PRO A 1 85 ? -6.831 -5.514 -9.554 1.00 91.56 85 PRO A CA 1
ATOM 656 C C . PRO A 1 85 ? -6.799 -5.836 -8.063 1.00 91.56 85 PRO A C 1
ATOM 658 O O . PRO A 1 85 ? -7.062 -4.969 -7.236 1.00 91.56 85 PRO A O 1
ATOM 661 N N . SER A 1 86 ? -6.434 -7.073 -7.712 1.00 93.06 86 SER A N 1
ATOM 662 C CA . SER A 1 86 ? -6.345 -7.467 -6.315 1.00 93.06 86 SER A CA 1
ATOM 663 C C . SER A 1 86 ? -5.201 -6.790 -5.568 1.00 93.06 86 SER A C 1
ATOM 665 O O . SER A 1 86 ? -5.390 -6.497 -4.400 1.00 93.06 86 SER A O 1
ATOM 667 N N . LEU A 1 87 ? -4.037 -6.558 -6.182 1.00 95.56 87 LEU A N 1
ATOM 668 C CA . LEU A 1 87 ? -2.957 -5.827 -5.513 1.00 95.56 87 LEU A CA 1
ATOM 669 C C . LEU A 1 87 ? -3.308 -4.339 -5.431 1.00 95.56 87 LEU A C 1
ATOM 671 O O . LEU A 1 87 ? -3.175 -3.748 -4.370 1.00 95.56 87 LEU A O 1
ATOM 675 N N . THR A 1 88 ? -3.831 -3.750 -6.510 1.00 95.81 88 THR A N 1
ATOM 676 C CA . THR A 1 88 ? -4.254 -2.339 -6.528 1.00 95.81 88 THR A CA 1
ATOM 677 C C . THR A 1 88 ? -5.310 -2.032 -5.463 1.00 95.81 88 THR A C 1
ATOM 679 O O . THR A 1 88 ? -5.255 -0.974 -4.838 1.00 95.81 88 THR A O 1
ATOM 682 N N . ALA A 1 89 ? -6.243 -2.957 -5.212 1.00 96.00 89 ALA A N 1
ATOM 683 C CA . ALA A 1 89 ? -7.301 -2.792 -4.215 1.00 96.00 89 ALA A CA 1
ATOM 684 C C . ALA A 1 89 ? -6.781 -2.624 -2.774 1.00 96.00 89 ALA A C 1
ATOM 686 O O . ALA A 1 89 ? -7.530 -2.143 -1.927 1.00 96.00 89 ALA A O 1
ATOM 687 N N . VAL A 1 90 ? -5.512 -2.951 -2.485 1.00 96.88 90 VAL A N 1
ATOM 688 C CA . VAL A 1 90 ? -4.911 -2.689 -1.165 1.00 96.88 90 VAL A CA 1
ATOM 689 C C . VAL A 1 90 ? -4.972 -1.207 -0.794 1.00 96.88 90 VAL A C 1
ATOM 691 O O . VAL A 1 90 ? -5.151 -0.879 0.373 1.00 96.88 90 VAL A O 1
ATOM 694 N N . VAL A 1 91 ? -4.877 -0.308 -1.781 1.00 96.06 91 VAL A N 1
ATOM 695 C CA . VAL A 1 91 ? -4.932 1.140 -1.544 1.00 96.06 91 VAL A CA 1
ATOM 696 C C . VAL A 1 91 ? -6.307 1.540 -1.023 1.00 96.06 91 VAL A C 1
ATOM 698 O O . VAL A 1 91 ? -6.395 2.262 -0.037 1.00 96.06 91 VAL A O 1
ATOM 701 N N . ASP A 1 92 ? -7.365 0.998 -1.629 1.00 94.94 92 ASP A N 1
ATOM 702 C CA . ASP A 1 92 ? -8.748 1.273 -1.234 1.00 94.94 92 ASP A CA 1
ATOM 703 C C . ASP A 1 92 ? -9.063 0.670 0.147 1.00 94.94 92 ASP A C 1
ATOM 705 O O . ASP A 1 92 ? -9.834 1.237 0.921 1.00 94.94 92 ASP A O 1
ATOM 709 N N . VAL A 1 93 ? -8.458 -0.480 0.477 1.00 95.69 93 VAL A N 1
ATOM 710 C CA . VAL A 1 93 ? -8.552 -1.077 1.817 1.00 95.69 93 VAL A CA 1
ATOM 711 C C . VAL A 1 93 ? -7.855 -0.191 2.846 1.00 95.69 93 VAL A C 1
ATOM 713 O O . VAL A 1 93 ? -8.461 0.122 3.864 1.00 95.69 93 VAL A O 1
ATOM 716 N N . ILE A 1 94 ? -6.620 0.246 2.588 1.00 94.44 94 ILE A N 1
ATOM 717 C CA . ILE A 1 94 ? -5.884 1.127 3.502 1.00 94.44 94 ILE A CA 1
ATOM 718 C C . ILE A 1 94 ? -6.659 2.430 3.715 1.00 94.44 94 ILE A C 1
ATOM 720 O O . ILE A 1 94 ? -6.943 2.771 4.859 1.00 94.44 94 ILE A O 1
ATOM 724 N N . GLU A 1 95 ? -7.064 3.109 2.639 1.00 91.62 95 GLU A N 1
ATOM 725 C CA . GLU A 1 95 ? -7.805 4.376 2.697 1.00 91.62 95 GLU A CA 1
ATOM 726 C C . GLU A 1 95 ? -9.096 4.249 3.522 1.00 91.62 95 GLU A C 1
ATOM 728 O O . GLU A 1 95 ? -9.386 5.115 4.343 1.00 91.62 95 GLU A O 1
ATOM 733 N N . ARG A 1 96 ? -9.829 3.133 3.391 1.00 91.19 96 ARG A N 1
ATOM 734 C CA . ARG A 1 96 ? -11.062 2.876 4.157 1.00 91.19 96 ARG A CA 1
ATOM 735 C C . ARG A 1 96 ? -10.857 2.894 5.673 1.00 91.19 96 ARG A C 1
ATOM 737 O O . ARG A 1 96 ? -11.738 3.368 6.383 1.00 91.19 96 ARG A O 1
ATOM 744 N N . TYR A 1 97 ? -9.745 2.349 6.162 1.00 90.31 97 TYR A N 1
ATOM 745 C CA . TYR A 1 97 ? -9.464 2.223 7.600 1.00 90.31 97 TYR A CA 1
ATOM 746 C C . TYR A 1 97 ? -8.587 3.355 8.146 1.00 90.31 97 TYR A C 1
ATOM 748 O O . TYR A 1 97 ? -8.229 3.365 9.326 1.00 90.31 97 TYR A O 1
ATOM 756 N N . MET A 1 98 ? -8.247 4.340 7.314 1.00 84.81 98 MET A N 1
ATOM 757 C CA . MET A 1 98 ? -7.649 5.590 7.766 1.00 84.81 98 MET A CA 1
ATOM 758 C C . MET A 1 98 ? -8.754 6.550 8.224 1.00 84.81 98 MET A C 1
ATOM 760 O O . MET A 1 98 ? -9.214 7.403 7.474 1.00 84.81 98 MET A O 1
ATOM 764 N N . THR A 1 99 ? -9.202 6.402 9.472 1.00 69.12 99 THR A N 1
ATOM 765 C CA . THR A 1 99 ? -10.211 7.283 10.092 1.00 69.12 99 THR A CA 1
ATOM 766 C C . THR A 1 99 ? -9.576 8.392 10.944 1.00 69.12 99 THR A C 1
ATOM 768 O O . THR A 1 99 ? -8.517 8.181 11.531 1.00 69.12 99 THR A O 1
ATOM 771 N N . GLY A 1 100 ? -10.256 9.539 11.090 1.00 62.28 100 GLY A N 1
ATOM 772 C CA . GLY A 1 100 ? -9.853 10.659 11.965 1.00 62.28 100 GLY A CA 1
ATOM 773 C C . GLY A 1 100 ? -9.413 11.920 11.205 1.00 62.28 100 GLY A C 1
ATOM 774 O O . GLY A 1 100 ? -9.100 11.856 10.021 1.00 62.28 100 GLY A O 1
ATOM 775 N N . SER A 1 101 ? -9.413 13.082 11.872 1.00 52.78 101 SER A N 1
ATOM 776 C CA . SER A 1 101 ? -9.125 14.388 11.247 1.00 52.78 101 SER A CA 1
ATOM 777 C C . SER A 1 101 ? -7.649 14.639 10.912 1.00 52.78 101 SER A C 1
ATOM 779 O O . SER A 1 101 ? -7.382 15.577 10.172 1.00 52.78 101 SER A O 1
ATOM 781 N N . ASP A 1 102 ? -6.720 13.796 11.382 1.00 45.66 102 ASP A N 1
ATOM 782 C CA . ASP A 1 102 ? -5.270 14.009 11.217 1.00 45.66 102 ASP A CA 1
ATOM 783 C C . ASP A 1 102 ? -4.460 12.746 10.862 1.00 45.66 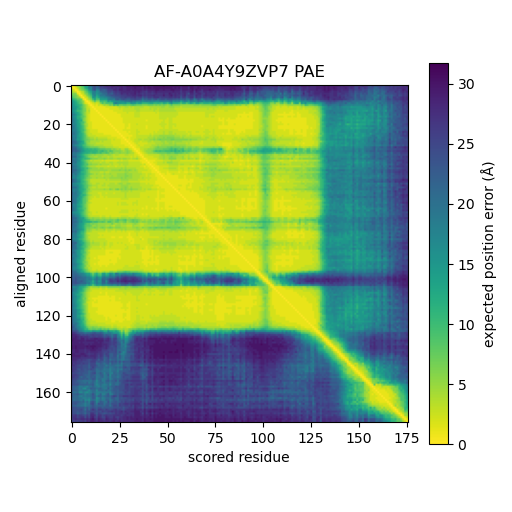102 ASP A C 1
ATOM 785 O O . ASP A 1 102 ? -3.237 12.748 10.983 1.00 45.66 102 ASP A O 1
ATOM 789 N N . GLY A 1 103 ? -5.087 11.653 10.405 1.00 53.31 103 GLY A N 1
ATOM 790 C CA . GLY A 1 103 ? -4.326 10.487 9.928 1.00 53.31 103 GLY A CA 1
ATOM 791 C C . GLY A 1 103 ? -3.320 9.942 10.954 1.00 53.31 103 GLY A C 1
ATOM 792 O O . GLY A 1 103 ? -2.208 9.574 10.575 1.00 53.31 103 GLY A O 1
ATOM 793 N N . GLU A 1 104 ? -3.701 9.893 12.240 1.00 56.25 104 GLU A N 1
ATOM 794 C CA . GLU A 1 104 ? -2.900 9.424 13.390 1.00 56.25 104 GLU A CA 1
ATOM 795 C C . GLU A 1 104 ? -2.605 7.912 13.352 1.00 56.25 104 GLU A C 1
ATOM 797 O O . GLU A 1 104 ? -2.677 7.195 14.348 1.00 56.25 104 GLU A O 1
ATOM 802 N N . ASN A 1 105 ? -2.268 7.388 12.183 1.00 68.50 105 ASN A N 1
ATOM 803 C CA . ASN A 1 105 ? -1.993 5.988 11.986 1.00 68.50 105 ASN A CA 1
ATOM 804 C C . ASN A 1 105 ? -0.646 5.805 11.310 1.00 68.50 105 ASN A C 1
ATOM 806 O O . ASN A 1 105 ? -0.529 5.486 10.124 1.00 68.50 105 ASN A O 1
ATOM 810 N N . ILE A 1 106 ? 0.389 5.987 12.123 1.00 82.06 106 ILE A N 1
ATOM 811 C CA . ILE A 1 106 ? 1.779 5.767 11.733 1.00 82.06 106 ILE A CA 1
ATOM 812 C C . ILE A 1 106 ? 2.008 4.362 11.150 1.00 82.06 106 ILE A C 1
ATOM 814 O O . ILE A 1 106 ? 2.892 4.197 10.312 1.00 82.06 106 ILE A O 1
ATOM 818 N N . LEU A 1 107 ? 1.195 3.364 11.531 1.00 87.56 107 LEU A N 1
ATOM 819 C CA . LEU A 1 107 ? 1.282 2.007 10.989 1.00 87.56 107 LEU A CA 1
ATOM 820 C C . LEU A 1 107 ? 0.832 1.966 9.526 1.00 87.56 107 LEU A C 1
ATOM 822 O O . LEU A 1 107 ? 1.584 1.495 8.676 1.00 87.56 107 LEU A O 1
ATOM 826 N N . LEU A 1 108 ? -0.350 2.497 9.201 1.00 90.44 108 LEU A N 1
ATOM 827 C CA . LEU A 1 108 ? -0.835 2.499 7.816 1.00 90.44 108 LEU A CA 1
ATOM 828 C C . LEU A 1 108 ? -0.053 3.471 6.924 1.00 90.44 108 LEU A C 1
ATOM 830 O O . LEU A 1 108 ? 0.210 3.148 5.767 1.00 90.44 108 LEU A O 1
ATOM 834 N N . ILE A 1 109 ? 0.427 4.598 7.462 1.00 90.12 109 ILE A N 1
ATOM 835 C CA . ILE A 1 109 ? 1.360 5.482 6.741 1.00 90.12 109 ILE A CA 1
ATOM 836 C C . I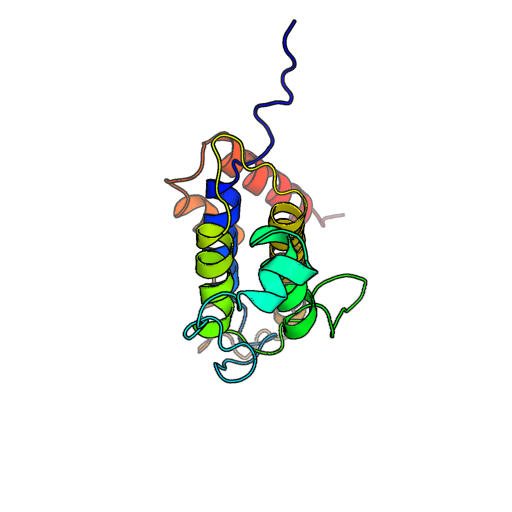LE A 1 109 ? 2.656 4.738 6.402 1.00 90.12 109 ILE A C 1
ATOM 838 O O . ILE A 1 109 ? 3.151 4.833 5.277 1.00 90.12 109 ILE A O 1
ATOM 842 N N . LYS A 1 110 ? 3.202 3.961 7.344 1.00 91.38 110 LYS A N 1
ATOM 843 C CA . LYS A 1 110 ? 4.374 3.121 7.079 1.00 91.38 110 LYS A CA 1
ATOM 844 C C . LYS A 1 110 ? 4.089 2.115 5.964 1.00 91.38 110 LYS A C 1
ATOM 846 O O . LYS A 1 110 ? 4.920 1.977 5.075 1.00 91.38 110 LYS A O 1
ATOM 851 N N . TRP A 1 111 ? 2.925 1.466 5.958 1.00 95.56 111 TRP A N 1
ATOM 852 C CA . TRP A 1 111 ? 2.552 0.550 4.875 1.00 95.56 111 TRP A CA 1
ATOM 853 C C . TRP A 1 111 ? 2.500 1.235 3.510 1.00 95.56 111 TRP A C 1
ATOM 855 O O . TRP A 1 111 ? 3.025 0.687 2.544 1.00 95.56 111 TRP A O 1
ATOM 865 N N . ILE A 1 112 ? 1.943 2.445 3.421 1.00 94.69 112 ILE A N 1
ATOM 866 C CA . ILE A 1 112 ? 1.949 3.231 2.177 1.00 94.69 112 ILE A CA 1
ATOM 867 C C . ILE A 1 112 ? 3.389 3.485 1.711 1.00 94.69 112 ILE A C 1
ATOM 869 O O . ILE A 1 112 ? 3.701 3.276 0.539 1.00 94.69 112 ILE A O 1
ATOM 873 N N . ASN A 1 113 ? 4.281 3.876 2.624 1.00 93.69 113 ASN A N 1
ATOM 874 C CA . ASN A 1 113 ? 5.687 4.132 2.305 1.00 93.69 113 ASN A CA 1
ATOM 875 C C . ASN A 1 113 ? 6.436 2.861 1.868 1.00 93.69 113 ASN A C 1
ATOM 877 O O . ASN A 1 113 ? 7.139 2.893 0.858 1.00 93.69 113 ASN A O 1
ATOM 881 N N . ASP A 1 114 ? 6.257 1.742 2.575 1.00 95.75 114 ASP A N 1
ATOM 882 C CA . ASP A 1 114 ? 6.866 0.449 2.236 1.00 95.75 114 ASP A CA 1
ATOM 883 C C . ASP A 1 114 ? 6.399 -0.030 0.848 1.00 95.75 114 ASP A C 1
ATOM 885 O O . ASP A 1 114 ? 7.205 -0.490 0.034 1.00 95.75 114 ASP A O 1
ATOM 889 N N . LEU A 1 115 ? 5.104 0.120 0.547 1.00 97.38 115 LEU A N 1
ATOM 890 C CA . LEU A 1 115 ? 4.521 -0.243 -0.745 1.00 97.38 115 LEU A CA 1
ATOM 891 C C . LEU A 1 115 ? 5.017 0.662 -1.879 1.00 97.38 115 LEU A C 1
ATOM 893 O O . LEU A 1 115 ? 5.337 0.166 -2.962 1.00 97.38 115 LEU A O 1
ATOM 897 N N . LEU A 1 116 ? 5.124 1.972 -1.637 1.00 96.44 116 LEU A N 1
ATOM 898 C CA . LEU A 1 116 ? 5.696 2.921 -2.594 1.00 96.44 116 LEU A CA 1
ATOM 899 C C . LEU A 1 116 ? 7.159 2.589 -2.898 1.00 96.44 116 LEU A C 1
ATOM 901 O O . LEU A 1 116 ? 7.545 2.559 -4.067 1.00 96.44 116 LEU A O 1
ATOM 905 N N . ALA A 1 117 ? 7.967 2.321 -1.870 1.00 94.94 117 ALA A N 1
ATOM 906 C CA . ALA A 1 117 ? 9.372 1.963 -2.033 1.00 94.94 117 ALA A CA 1
ATOM 907 C C . ALA A 1 117 ? 9.532 0.669 -2.849 1.00 94.94 117 ALA A C 1
ATOM 909 O O . ALA A 1 117 ? 10.308 0.634 -3.806 1.00 94.94 117 ALA A O 1
ATOM 910 N N . ALA A 1 118 ? 8.741 -0.362 -2.537 1.00 96.38 118 ALA A N 1
ATOM 911 C CA . ALA A 1 118 ? 8.727 -1.617 -3.286 1.00 96.38 118 ALA A CA 1
ATOM 912 C C . ALA A 1 118 ? 8.324 -1.417 -4.758 1.00 96.38 118 ALA A C 1
ATOM 914 O O . ALA A 1 118 ? 9.000 -1.911 -5.664 1.00 96.38 118 ALA A O 1
ATOM 915 N N . ALA A 1 119 ? 7.259 -0.651 -5.017 1.00 95.94 119 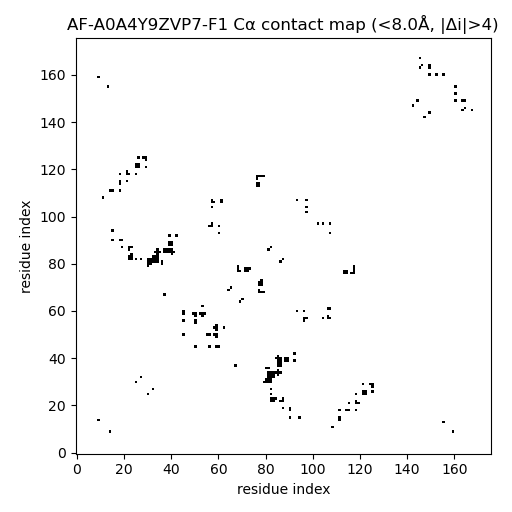ALA A N 1
ATOM 916 C CA . ALA A 1 119 ? 6.794 -0.382 -6.375 1.00 95.94 119 ALA A CA 1
ATOM 917 C C . ALA A 1 119 ? 7.846 0.370 -7.204 1.00 95.94 119 ALA A C 1
ATOM 919 O O . ALA A 1 119 ? 8.125 -0.019 -8.338 1.00 95.94 119 ALA A O 1
ATOM 920 N N . ARG A 1 120 ? 8.481 1.401 -6.633 1.00 94.50 120 ARG A N 1
ATOM 921 C CA . ARG A 1 120 ? 9.553 2.164 -7.297 1.00 94.50 120 ARG A CA 1
ATOM 922 C C . ARG A 1 120 ? 10.746 1.281 -7.661 1.00 94.50 120 ARG A C 1
ATOM 924 O O . ARG A 1 120 ? 11.170 1.289 -8.814 1.00 94.50 120 ARG A O 1
ATOM 931 N N . ALA A 1 121 ? 11.211 0.452 -6.728 1.00 90.94 121 ALA A N 1
ATOM 932 C CA . ALA A 1 121 ? 12.329 -0.460 -6.967 1.00 90.94 121 ALA A CA 1
ATOM 933 C C . ALA A 1 121 ? 12.053 -1.451 -8.116 1.00 90.94 121 ALA A C 1
ATOM 935 O O . ALA A 1 121 ? 12.961 -1.829 -8.861 1.00 90.94 121 ALA A O 1
ATOM 936 N N . ILE A 1 122 ? 10.794 -1.861 -8.299 1.00 92.56 122 ILE A N 1
ATOM 937 C CA . ILE A 1 122 ? 10.387 -2.724 -9.414 1.00 92.56 122 ILE A CA 1
ATOM 938 C C . ILE A 1 122 ? 10.497 -2.000 -10.761 1.00 92.56 122 ILE A C 1
ATOM 940 O O . ILE A 1 122 ? 10.998 -2.595 -11.719 1.00 92.56 122 ILE A O 1
ATOM 944 N N . PHE A 1 123 ? 10.082 -0.733 -10.848 1.00 90.12 123 PHE A N 1
ATOM 945 C CA . PHE A 1 123 ? 10.273 0.067 -12.064 1.00 90.12 123 PHE A CA 1
ATOM 946 C C . PHE A 1 123 ? 11.761 0.252 -12.383 1.00 90.12 123 PHE A C 1
ATOM 948 O O . PHE A 1 123 ? 12.181 -0.047 -13.500 1.00 90.12 123 PHE A O 1
ATOM 955 N N . GLU A 1 124 ? 12.582 0.604 -11.392 1.00 88.19 124 GLU A N 1
ATOM 956 C CA . GLU A 1 124 ? 14.041 0.723 -11.554 1.00 88.19 124 GLU A CA 1
ATOM 957 C C . GLU A 1 124 ? 14.693 -0.596 -12.006 1.00 88.19 124 GLU A C 1
ATOM 959 O O . GLU A 1 124 ? 15.662 -0.622 -12.774 1.00 88.19 124 GLU A O 1
ATOM 964 N N . ARG A 1 125 ? 14.189 -1.740 -11.526 1.00 85.81 125 ARG A N 1
ATOM 965 C CA . ARG A 1 125 ? 14.647 -3.064 -11.970 1.00 85.81 125 ARG A CA 1
ATOM 966 C C . ARG A 1 125 ? 14.251 -3.337 -13.419 1.00 85.81 125 ARG A C 1
ATOM 968 O O . ARG A 1 125 ? 15.063 -3.881 -14.168 1.00 85.81 125 ARG A O 1
ATOM 975 N N . ALA A 1 126 ? 13.032 -2.979 -13.815 1.00 85.25 126 ALA A N 1
ATOM 976 C CA . ALA A 1 126 ? 12.559 -3.167 -15.181 1.00 85.25 126 ALA A CA 1
ATOM 977 C C . ALA A 1 126 ? 13.360 -2.322 -16.182 1.00 85.25 126 ALA A C 1
ATOM 979 O O . ALA A 1 126 ? 13.729 -2.828 -17.241 1.00 85.25 126 ALA A O 1
ATOM 980 N N . GLU A 1 127 ? 13.695 -1.080 -15.828 1.00 80.44 127 GLU A N 1
ATOM 981 C CA . GLU A 1 127 ? 14.533 -0.198 -16.649 1.00 80.44 127 GLU A CA 1
ATOM 982 C C . GLU A 1 127 ? 15.941 -0.776 -16.850 1.00 80.44 127 GLU A C 1
ATOM 984 O O . GLU A 1 127 ? 16.421 -0.872 -17.983 1.00 80.44 127 GLU A O 1
ATOM 989 N N . ARG A 1 128 ? 16.571 -1.275 -15.776 1.00 78.00 128 ARG A N 1
ATOM 990 C CA . ARG A 1 128 ? 17.874 -1.961 -15.860 1.00 78.00 128 ARG A CA 1
ATOM 991 C C . ARG A 1 128 ? 17.818 -3.247 -16.693 1.00 78.00 128 ARG A C 1
ATOM 993 O O . ARG A 1 128 ? 18.768 -3.551 -17.411 1.00 78.00 128 ARG A O 1
ATOM 1000 N N . GLY A 1 129 ? 16.712 -3.990 -16.624 1.00 65.31 129 GLY A N 1
ATOM 1001 C CA . GLY A 1 129 ? 16.492 -5.202 -17.421 1.00 65.31 129 GLY A CA 1
ATOM 1002 C C . GLY A 1 129 ? 16.194 -4.934 -18.903 1.00 65.31 129 GLY A C 1
ATOM 1003 O O . GLY A 1 129 ? 16.536 -5.752 -19.751 1.00 65.31 129 GLY A O 1
ATOM 1004 N N . GLY A 1 130 ? 15.596 -3.786 -19.237 1.00 54.72 130 GLY A N 1
ATOM 1005 C CA . GLY A 1 130 ? 15.270 -3.391 -20.613 1.00 54.72 130 GLY A CA 1
ATOM 1006 C C . GLY A 1 130 ? 16.461 -2.882 -21.433 1.00 54.72 130 GLY A C 1
ATOM 1007 O O . GLY A 1 130 ? 16.419 -2.911 -22.662 1.00 54.72 130 GLY A O 1
ATOM 1008 N N . ALA A 1 131 ? 17.551 -2.467 -20.783 1.00 52.22 131 ALA A N 1
ATOM 1009 C CA . ALA A 1 131 ? 18.733 -1.903 -21.442 1.00 52.22 131 ALA A CA 1
ATOM 1010 C C . ALA A 1 131 ? 19.616 -2.928 -22.195 1.00 52.22 131 ALA A C 1
ATOM 1012 O O . ALA A 1 131 ? 20.630 -2.545 -22.774 1.00 52.22 131 ALA A O 1
ATOM 1013 N N . SER A 1 132 ? 19.263 -4.221 -22.210 1.00 42.28 132 SER A N 1
ATOM 1014 C CA . SER A 1 132 ? 20.132 -5.299 -22.723 1.00 42.28 132 SER A CA 1
ATOM 1015 C C . SER A 1 132 ? 19.671 -6.009 -24.010 1.00 42.28 132 SER A C 1
ATOM 1017 O O . SER A 1 132 ? 20.347 -6.941 -24.432 1.00 42.28 132 SER A O 1
ATOM 1019 N N . ASN A 1 133 ? 18.598 -5.586 -24.702 1.00 41.62 133 ASN A N 1
ATOM 1020 C CA . ASN A 1 133 ? 18.219 -6.207 -25.989 1.00 41.62 133 ASN A CA 1
ATOM 1021 C C . ASN A 1 133 ? 17.520 -5.251 -26.987 1.00 41.62 133 ASN A C 1
ATOM 1023 O O . ASN A 1 133 ? 16.309 -5.047 -26.895 1.00 41.62 133 ASN A O 1
ATOM 1027 N N . PRO A 1 134 ? 18.219 -4.729 -28.019 1.00 42.28 134 PRO A N 1
ATOM 1028 C CA . PRO A 1 134 ? 17.617 -3.857 -29.039 1.00 42.28 134 PRO A CA 1
ATOM 1029 C C . PRO A 1 134 ? 16.736 -4.590 -30.080 1.00 42.28 134 PRO A C 1
ATOM 1031 O O . PRO A 1 134 ? 16.222 -3.960 -31.000 1.00 42.28 134 PRO A O 1
ATOM 1034 N N . GLY A 1 135 ? 16.541 -5.911 -29.964 1.00 39.44 135 GLY A N 1
ATOM 1035 C CA . GLY A 1 135 ? 15.909 -6.750 -30.997 1.00 39.44 135 GLY A CA 1
ATOM 1036 C C . GLY A 1 135 ? 14.416 -7.074 -30.840 1.00 39.44 135 GLY A C 1
ATOM 1037 O O . GLY A 1 135 ? 13.874 -7.758 -31.703 1.00 39.44 135 GLY A O 1
ATOM 1038 N N . GLN A 1 136 ? 13.732 -6.631 -29.778 1.00 42.22 136 GLN A N 1
ATOM 1039 C CA . GLN A 1 136 ? 12.311 -6.975 -29.534 1.00 42.22 136 GLN A CA 1
ATOM 1040 C C . GLN A 1 136 ? 11.370 -5.762 -29.408 1.00 42.22 136 GLN A C 1
ATOM 1042 O O . GLN A 1 136 ? 10.259 -5.864 -28.893 1.00 42.22 136 GLN A O 1
ATOM 1047 N N . ALA A 1 137 ? 11.774 -4.604 -29.931 1.00 41.84 137 ALA A N 1
ATOM 1048 C CA . ALA A 1 137 ? 11.084 -3.328 -29.730 1.00 41.84 137 ALA A CA 1
ATOM 1049 C C . ALA A 1 137 ? 9.758 -3.127 -30.507 1.00 41.84 137 ALA A C 1
ATOM 1051 O O . ALA A 1 137 ? 9.302 -1.990 -30.606 1.00 41.84 137 ALA A O 1
ATOM 1052 N N . LEU A 1 138 ? 9.114 -4.170 -31.054 1.00 39.59 138 LEU A N 1
ATOM 1053 C CA . LEU A 1 138 ? 7.886 -3.994 -31.855 1.00 39.59 138 LEU A CA 1
ATOM 1054 C C . LEU A 1 138 ? 6.575 -4.523 -31.253 1.00 39.59 138 LEU A C 1
ATOM 1056 O O . LEU A 1 138 ? 5.537 -4.335 -31.880 1.00 39.59 138 LEU A O 1
ATOM 1060 N N . LEU A 1 139 ? 6.565 -5.106 -30.046 1.00 42.97 139 LEU A N 1
ATOM 1061 C CA . LEU A 1 139 ? 5.306 -5.484 -29.365 1.00 42.97 139 LEU A CA 1
ATOM 1062 C C . LEU A 1 139 ? 5.177 -5.017 -27.912 1.00 42.97 139 LEU A C 1
ATOM 1064 O O . LEU A 1 139 ? 4.133 -5.204 -27.295 1.00 42.97 139 LEU A O 1
ATOM 1068 N N . THR A 1 140 ? 6.177 -4.332 -27.37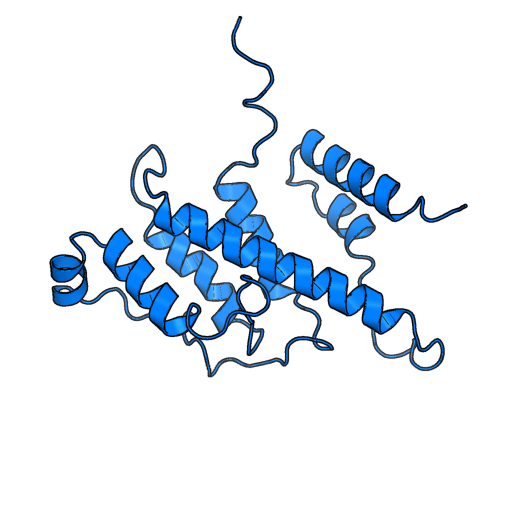3 1.00 37.44 140 THR A N 1
ATOM 1069 C CA . THR A 1 140 ? 6.088 -3.702 -26.058 1.00 37.44 140 THR A CA 1
ATOM 1070 C C . THR A 1 140 ? 6.277 -2.214 -26.264 1.00 37.44 140 THR A C 1
ATOM 1072 O O . THR A 1 140 ? 7.409 -1.761 -26.417 1.00 37.44 140 THR A O 1
ATOM 1075 N N . ARG A 1 141 ? 5.187 -1.438 -26.311 1.00 35.16 141 ARG A N 1
ATOM 1076 C CA . ARG A 1 141 ? 5.300 0.011 -26.096 1.00 35.16 141 ARG A CA 1
ATOM 1077 C C . ARG A 1 141 ? 6.055 0.185 -24.772 1.00 35.16 141 ARG A C 1
ATOM 1079 O O . ARG A 1 141 ? 5.508 -0.229 -23.751 1.00 35.16 141 ARG A O 1
ATOM 1086 N N . PRO A 1 142 ? 7.284 0.728 -24.758 1.00 38.38 142 PRO A N 1
ATOM 1087 C CA . PRO A 1 142 ? 7.919 1.068 -23.503 1.00 38.38 142 PRO A CA 1
ATOM 1088 C C . PRO A 1 142 ? 7.168 2.295 -23.000 1.00 38.38 142 PRO A C 1
ATOM 1090 O O . PRO A 1 142 ? 7.082 3.292 -23.730 1.00 38.38 142 PRO A O 1
ATOM 1093 N N . PRO A 1 143 ? 6.571 2.270 -21.807 1.00 43.28 143 PRO A N 1
ATOM 1094 C CA . PRO A 1 143 ? 6.059 3.504 -21.282 1.00 43.28 143 PRO A CA 1
ATOM 1095 C C . PRO A 1 143 ? 7.307 4.294 -20.855 1.00 43.28 143 PRO A C 1
ATOM 1097 O O . PRO A 1 143 ? 8.090 3.884 -20.000 1.00 43.28 143 PRO A O 1
ATOM 1100 N N . ARG A 1 144 ? 7.550 5.405 -21.554 1.00 48.09 144 ARG A N 1
ATOM 1101 C CA . ARG A 1 144 ? 8.484 6.463 -21.154 1.00 48.09 144 ARG A CA 1
ATOM 1102 C C . ARG A 1 144 ? 7.923 7.113 -19.881 1.00 48.09 144 ARG A C 1
ATOM 1104 O O . ARG A 1 144 ? 7.411 8.222 -19.947 1.00 48.09 144 ARG A O 1
ATOM 1111 N N . ILE A 1 145 ? 7.900 6.397 -18.755 1.00 50.00 145 ILE A N 1
ATOM 1112 C CA . ILE A 1 145 ? 7.033 6.770 -17.626 1.00 50.00 145 ILE A CA 1
ATOM 1113 C C . ILE A 1 145 ? 7.518 8.029 -16.928 1.00 50.00 145 ILE A C 1
ATOM 1115 O O . ILE A 1 145 ? 6.681 8.842 -16.578 1.00 50.00 145 ILE A O 1
ATOM 1119 N N . ILE A 1 146 ? 8.815 8.290 -16.790 1.00 48.50 146 ILE A N 1
ATOM 1120 C CA . ILE A 1 146 ? 9.202 9.457 -15.982 1.00 48.50 146 ILE A CA 1
ATOM 1121 C C . ILE A 1 146 ? 8.891 10.776 -16.713 1.00 48.50 146 ILE A C 1
ATOM 1123 O O . ILE A 1 146 ? 8.363 11.697 -16.105 1.00 48.50 146 ILE A O 1
ATOM 1127 N N . GLY A 1 147 ? 9.083 10.847 -18.036 1.00 41.47 147 GLY A N 1
ATOM 1128 C CA . GLY A 1 147 ? 8.742 12.045 -18.819 1.00 41.47 147 GLY A CA 1
ATOM 1129 C C . GLY A 1 147 ? 7.240 12.219 -19.083 1.00 41.47 147 GLY A C 1
ATOM 1130 O O . GLY A 1 147 ? 6.726 13.327 -18.979 1.00 41.47 147 GLY A O 1
ATOM 1131 N N . HIS A 1 148 ? 6.519 11.131 -19.387 1.00 38.16 148 HIS A N 1
ATOM 1132 C CA . HIS A 1 148 ? 5.085 11.205 -19.706 1.00 38.16 148 HIS A CA 1
ATOM 1133 C C . HIS A 1 148 ? 4.182 11.184 -18.469 1.00 38.16 148 HIS A C 1
ATOM 1135 O O . HIS A 1 148 ? 3.132 11.818 -18.500 1.00 38.16 148 HIS A O 1
ATOM 1141 N N . ALA A 1 149 ? 4.576 10.529 -17.368 1.00 45.72 149 ALA A N 1
ATOM 1142 C CA . ALA A 1 149 ? 3.838 10.657 -16.113 1.00 45.72 149 ALA A CA 1
ATOM 1143 C C . ALA A 1 149 ? 3.914 12.103 -15.625 1.00 45.72 149 ALA A C 1
ATOM 1145 O O . ALA A 1 149 ? 2.889 12.646 -15.254 1.00 45.72 149 ALA A O 1
ATOM 1146 N N . VAL A 1 150 ? 5.064 12.779 -15.740 1.00 44.50 150 VAL A N 1
ATOM 1147 C CA . VAL A 1 150 ? 5.195 14.218 -15.447 1.00 44.50 150 VAL A CA 1
ATOM 1148 C C . VAL A 1 150 ? 4.201 15.055 -16.267 1.00 44.50 150 VAL A C 1
ATOM 1150 O O . VAL A 1 150 ? 3.572 15.944 -15.696 1.00 44.50 150 VAL A O 1
ATOM 1153 N N . GLU A 1 151 ? 3.976 14.760 -17.552 1.00 41.72 151 GLU A N 1
ATOM 1154 C CA . GLU A 1 151 ? 2.979 15.458 -18.387 1.00 41.72 151 GLU A CA 1
ATOM 1155 C C . GLU A 1 151 ? 1.517 15.091 -18.052 1.00 41.72 151 GLU A C 1
ATOM 1157 O O . GLU A 1 151 ? 0.663 15.979 -18.021 1.00 41.72 151 GLU A O 1
ATOM 1162 N N . GLU A 1 152 ? 1.220 13.830 -17.715 1.00 42.72 152 GLU A N 1
ATOM 1163 C CA . GLU A 1 152 ? -0.113 13.385 -17.260 1.00 42.72 152 GLU A CA 1
ATOM 1164 C C . GLU A 1 152 ? -0.430 13.807 -15.811 1.00 42.72 152 GLU A C 1
ATOM 1166 O O . GLU A 1 152 ? -1.590 13.889 -15.408 1.00 42.72 152 GLU A O 1
ATOM 1171 N N . CYS A 1 153 ? 0.590 14.197 -15.048 1.00 46.09 153 CYS A N 1
ATOM 1172 C CA . CYS A 1 153 ? 0.510 14.756 -13.703 1.00 46.09 153 CYS A CA 1
ATOM 1173 C C . CYS A 1 153 ? 0.097 16.236 -13.692 1.00 46.09 153 CYS A C 1
ATOM 1175 O O . CYS A 1 153 ? 0.630 17.031 -12.926 1.00 46.09 153 CYS A O 1
ATOM 1177 N N . ASN A 1 154 ? -0.902 16.618 -14.495 1.00 44.00 154 ASN A N 1
ATOM 1178 C CA . ASN A 1 154 ? -1.584 17.914 -14.346 1.00 44.00 154 ASN A CA 1
ATOM 1179 C C . ASN A 1 154 ? -2.399 18.013 -13.038 1.00 44.00 154 ASN A C 1
ATOM 1181 O O . ASN A 1 154 ? -3.000 19.049 -12.768 1.00 44.00 154 ASN A O 1
ATOM 1185 N N . PHE A 1 155 ? -2.432 16.937 -12.247 1.00 44.25 155 PHE A N 1
ATOM 1186 C CA . PHE A 1 155 ? -3.079 16.864 -10.940 1.00 44.25 155 PHE A CA 1
ATOM 1187 C C . PHE A 1 155 ? -2.100 16.996 -9.760 1.00 44.25 155 PHE A C 1
ATOM 1189 O O . PHE A 1 155 ? -2.544 17.175 -8.632 1.00 44.25 155 PHE A O 1
ATOM 1196 N N . ILE A 1 156 ? -0.785 16.913 -9.996 1.00 47.22 156 ILE A N 1
ATOM 1197 C CA . ILE A 1 156 ? 0.213 17.087 -8.934 1.00 47.22 156 ILE A CA 1
ATOM 1198 C C . ILE A 1 156 ? 0.702 18.537 -8.947 1.00 47.22 156 ILE A C 1
ATOM 1200 O O . ILE A 1 156 ? 0.798 19.150 -10.013 1.00 47.22 156 ILE A O 1
ATOM 1204 N N . SER A 1 157 ? 0.994 19.092 -7.770 1.00 54.88 157 SER A N 1
ATOM 1205 C CA . SER A 1 157 ? 1.494 20.460 -7.642 1.00 54.88 157 SER A CA 1
ATOM 1206 C C . SER A 1 157 ? 2.761 20.680 -8.488 1.00 54.88 157 SER A C 1
ATOM 1208 O O . SER A 1 157 ? 3.557 19.760 -8.721 1.00 54.88 157 SER A O 1
ATOM 1210 N N . SER A 1 158 ? 2.953 21.913 -8.967 1.00 53.66 158 SER A N 1
ATOM 1211 C CA . SER A 1 158 ? 4.100 22.323 -9.792 1.00 53.66 158 SER A CA 1
ATOM 1212 C C . SER A 1 158 ? 5.449 21.928 -9.186 1.00 53.66 158 SER A C 1
ATOM 1214 O O . SER A 1 158 ? 6.406 21.654 -9.908 1.00 53.66 158 SER A O 1
ATOM 1216 N N . GLU A 1 159 ? 5.509 21.852 -7.862 1.00 54.53 159 GLU A N 1
ATOM 1217 C CA . GLU A 1 159 ? 6.703 21.566 -7.078 1.00 54.53 159 GLU A CA 1
ATOM 1218 C C . GLU A 1 159 ? 7.089 20.080 -7.140 1.00 54.53 159 GLU A C 1
ATOM 1220 O O . GLU A 1 159 ? 8.263 19.762 -7.314 1.00 54.53 159 GLU A O 1
ATOM 1225 N N . LEU A 1 160 ? 6.120 19.158 -7.086 1.00 48.91 160 LEU A N 1
ATOM 1226 C CA . LEU A 1 160 ? 6.380 17.717 -7.217 1.00 48.91 160 LEU A CA 1
ATOM 1227 C C . LEU A 1 160 ? 6.739 17.328 -8.653 1.00 48.91 160 LEU A C 1
ATOM 1229 O O . LEU A 1 160 ? 7.566 16.440 -8.872 1.00 48.91 160 LEU A O 1
ATOM 1233 N N . ARG A 1 161 ? 6.176 18.044 -9.634 1.00 56.44 161 ARG A N 1
ATOM 1234 C CA . ARG A 1 161 ? 6.593 17.944 -11.036 1.00 56.44 161 ARG A CA 1
ATOM 1235 C C . ARG A 1 161 ? 8.060 18.354 -11.203 1.00 56.44 161 ARG A C 1
ATOM 1237 O O . ARG A 1 161 ? 8.808 17.651 -11.876 1.00 56.44 161 ARG A O 1
ATOM 1244 N N . GLN A 1 162 ? 8.475 19.447 -10.561 1.00 55.47 162 GLN A N 1
ATOM 1245 C CA . GLN A 1 162 ? 9.860 19.917 -10.599 1.00 55.47 162 GLN A CA 1
ATOM 1246 C C . GLN A 1 162 ? 10.814 18.950 -9.883 1.00 55.47 162 GLN A C 1
ATOM 1248 O O . GLN A 1 162 ? 11.860 18.625 -10.428 1.00 55.47 162 GLN A O 1
ATOM 1253 N N . LEU A 1 163 ? 10.424 18.401 -8.729 1.00 54.19 163 LEU A N 1
ATOM 1254 C CA . LEU A 1 163 ? 11.232 17.418 -7.999 1.00 54.19 163 LEU A CA 1
ATOM 1255 C C . LEU A 1 163 ? 11.451 16.124 -8.802 1.00 54.19 163 LEU A C 1
ATOM 1257 O O . LEU A 1 163 ? 12.554 15.581 -8.820 1.00 54.19 163 LEU A O 1
ATOM 1261 N N . ALA A 1 164 ? 10.411 15.642 -9.492 1.00 54.12 164 ALA A N 1
ATOM 1262 C CA . ALA A 1 164 ? 10.512 14.483 -10.376 1.00 54.12 164 ALA A CA 1
ATOM 1263 C C . ALA A 1 164 ? 11.446 14.747 -11.570 1.00 54.12 164 ALA A C 1
ATOM 1265 O O . ALA A 1 164 ? 12.194 13.856 -11.969 1.00 54.12 164 ALA A O 1
ATOM 1266 N N . LEU A 1 165 ? 11.430 15.968 -12.116 1.00 58.28 165 LEU A N 1
ATOM 1267 C CA . LEU A 1 165 ? 12.332 16.390 -13.189 1.00 58.28 165 LEU A CA 1
ATOM 1268 C C . LEU A 1 165 ? 13.781 16.543 -12.707 1.00 58.28 165 LEU A C 1
ATOM 1270 O O . LEU A 1 165 ? 14.690 16.104 -13.408 1.00 58.28 165 LEU A O 1
ATOM 1274 N N . ASP A 1 166 ? 14.001 17.091 -11.513 1.00 55.09 166 ASP A N 1
ATOM 1275 C CA . ASP A 1 166 ? 15.338 17.268 -10.938 1.00 55.09 166 AS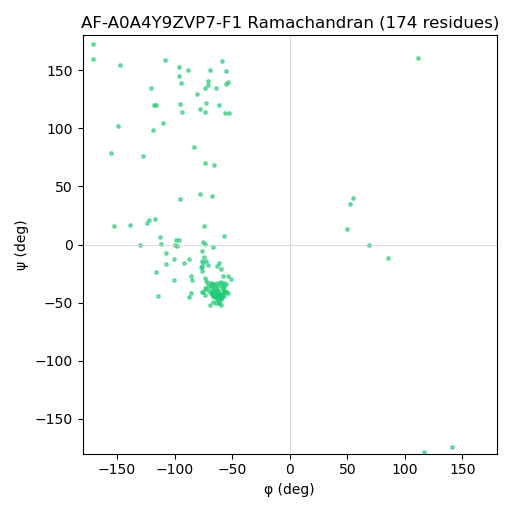P A CA 1
ATOM 1276 C C . ASP A 1 166 ? 15.984 15.904 -10.621 1.00 55.09 166 ASP A C 1
ATOM 1278 O O . ASP A 1 166 ? 17.125 15.654 -11.007 1.00 55.09 166 ASP A O 1
ATOM 1282 N N . HIS A 1 167 ? 15.230 14.959 -10.039 1.00 50.75 167 HIS A N 1
ATOM 1283 C CA . HIS A 1 167 ? 15.706 13.579 -9.841 1.00 50.75 167 HIS A CA 1
ATOM 1284 C C . HIS A 1 167 ? 15.923 12.818 -11.158 1.00 50.75 167 HIS A C 1
ATOM 1286 O O . HIS A 1 167 ? 16.844 12.007 -11.261 1.00 50.75 167 HIS A O 1
ATOM 1292 N N . ALA A 1 168 ? 15.106 13.074 -12.186 1.00 51.69 168 ALA A N 1
ATOM 1293 C CA . ALA A 1 168 ? 15.333 12.512 -13.516 1.00 51.69 168 ALA A CA 1
ATOM 1294 C C . ALA A 1 168 ? 16.608 13.078 -14.170 1.00 51.69 168 ALA A C 1
ATOM 1296 O O . ALA A 1 168 ? 17.305 12.354 -14.882 1.00 51.69 168 ALA A O 1
ATOM 1297 N N . GLY A 1 169 ? 16.938 14.347 -13.905 1.00 46.94 169 GLY A N 1
ATOM 1298 C CA . GLY A 1 169 ? 18.182 14.988 -14.335 1.00 46.94 169 GLY A CA 1
ATOM 1299 C C . GLY A 1 169 ? 19.423 14.355 -13.703 1.00 46.94 169 GLY A C 1
ATOM 1300 O O . GLY A 1 169 ? 20.384 14.059 -14.416 1.00 46.94 169 GLY A O 1
ATOM 1301 N N . ASP A 1 170 ? 19.366 14.052 -12.406 1.00 47.84 170 ASP A N 1
ATOM 1302 C CA . ASP A 1 170 ? 20.462 13.400 -11.678 1.00 47.84 170 ASP A CA 1
ATOM 1303 C C . ASP A 1 170 ? 20.692 11.948 -12.129 1.00 47.84 170 ASP A C 1
ATOM 1305 O O . ASP A 1 170 ? 21.833 11.495 -12.226 1.00 47.84 170 ASP A O 1
ATOM 1309 N N . LEU A 1 171 ? 19.628 11.228 -12.503 1.00 45.66 171 LEU A N 1
ATOM 1310 C CA . LEU A 1 171 ? 19.724 9.884 -13.091 1.00 45.66 171 LEU A CA 1
ATOM 1311 C C . LEU A 1 171 ? 20.161 9.904 -14.568 1.00 45.66 171 LEU A C 1
ATOM 1313 O O . LEU A 1 171 ? 20.704 8.917 -15.068 1.00 45.66 171 LEU A O 1
ATOM 1317 N N . SER A 1 172 ? 19.964 11.026 -15.268 1.00 43.28 172 SER A N 1
ATOM 1318 C CA . SER A 1 172 ? 20.380 11.212 -16.663 1.00 43.28 172 SER A CA 1
ATOM 1319 C C . SER A 1 172 ? 21.816 11.733 -16.813 1.00 43.28 172 SER A C 1
ATOM 1321 O O . SER A 1 172 ? 22.359 11.672 -17.919 1.00 43.28 172 SER A O 1
ATOM 1323 N N . LEU A 1 173 ? 22.460 12.208 -15.742 1.00 42.91 173 LEU A N 1
ATOM 1324 C CA . LEU A 1 173 ? 23.865 12.639 -15.743 1.00 42.91 173 LEU A CA 1
ATOM 1325 C C . LEU A 1 173 ? 24.825 11.531 -15.284 1.00 42.91 173 LEU A C 1
ATOM 1327 O O . LEU A 1 173 ? 25.860 11.777 -14.674 1.00 42.91 173 LEU A O 1
ATOM 1331 N N . GLY A 1 174 ? 24.554 10.298 -15.707 1.00 47.97 174 GLY A N 1
ATOM 1332 C CA . GLY A 1 174 ? 25.597 9.301 -15.934 1.00 47.97 174 GLY A CA 1
ATOM 1333 C C . GLY A 1 174 ? 26.376 9.625 -17.212 1.00 47.97 174 GLY A C 1
ATOM 1334 O O . GLY A 1 174 ? 26.223 8.947 -18.226 1.00 47.97 174 GLY A O 1
ATOM 1335 N N . SER A 1 175 ? 27.176 10.693 -17.206 1.00 44.44 175 SER A N 1
ATOM 1336 C CA . SER A 1 175 ? 28.174 10.965 -18.251 1.00 44.44 175 SER A CA 1
ATOM 1337 C C . SER A 1 175 ? 29.310 11.836 -17.720 1.00 44.44 175 SER A C 1
ATOM 1339 O O . SER A 1 175 ? 29.366 13.038 -17.983 1.00 44.44 175 SER A O 1
ATOM 1341 N N . LYS A 1 176 ? 30.236 11.208 -16.993 1.00 40.34 176 LYS A N 1
ATOM 1342 C CA . LYS A 1 176 ? 31.642 11.024 -17.398 1.00 40.34 176 LYS A CA 1
ATOM 1343 C C . LYS A 1 176 ? 32.389 10.168 -16.384 1.00 40.34 176 LYS A C 1
ATOM 1345 O O . LYS A 1 176 ? 32.190 10.393 -15.174 1.00 40.34 176 LYS A O 1
#

Foldseek 3Di:
DPDPPVVPDDDPVRLLVVLLVLLQDQDCVQAPADQPQQVLVPVPAFDPVLCVVLVHSLSSVLVSCCVRFVPDDDPNATDHNHGDPRVSSVSVVLVVRQDDDPSPRPSSVVVSVSSSVNSVVSVVVVVVVVVPDPPPPPPDPDPPCLVVVLVVPPVDDPVVSVVSVVVVVVVVPPDD

Solvent-accessible surface area (backbone atoms only — not comparable to full-atom values): 10653 Å² total; per-residue (Å²): 136,85,68,89,65,78,80,74,62,78,50,70,67,54,50,49,54,50,39,38,53,47,42,70,61,60,55,67,92,77,28,46,81,45,62,80,87,68,43,37,69,65,60,88,70,82,57,70,65,50,21,59,79,45,74,30,67,57,44,28,48,52,50,52,46,40,70,76,49,55,77,48,60,57,98,85,28,50,59,69,81,46,28,36,69,19,56,30,27,46,48,60,54,51,58,72,60,62,65,72,99,73,63,88,41,70,67,62,53,47,49,52,50,46,50,43,52,26,50,51,53,51,52,57,48,46,55,65,64,58,75,75,61,93,86,66,76,85,83,56,86,74,77,62,49,76,69,48,47,52,67,71,37,81,82,50,57,74,64,61,47,47,51,54,49,54,55,51,48,63,70,65,61,82,77,133

Organism: NCBI:txid135208

Secondary structure (DSSP, 8-state):
---TTTTSSPPHHHHHHHHHHHHHT--TTTS-B-SSS--GGG-----HHHHHHTTSHHHHHHHHHIIIIIS-EETTEE--S-BSHHHHHHHHHHHHH--STT---HHHHHHHHHHHHHHHHHHHHHHHHHTT-TT-TTS-----HHHHHHHH-TTS-HHHHHHHHHHHHHHH----

Radius of gyration: 18.25 Å; Cα contacts (8 Å, |Δi|>4): 142; chains: 1; bounding box: 46×47×52 Å

pLDDT: mean 75.45, std 22.02, range [35.16, 97.38]

Mean predicted aligned error: 12.88 Å

Sequence (176 aa):
MATLLNFLTPSLQENLSLLKYLLSNLPLSVVPNGAKIYCFHQFPGLDAELVEDNGSEMGALNHELEVILGRDRDTGLIVFREQGPSLTAVVDVIERYMTGSDGENILLIKWINDLLAAARAIFERAERGGASNPGQALLTRPPRIIGHAVEECNFISSELRQLALDHAGDLSLGSK